Protein AF-A0A7V8IXI1-F1 (afdb_monomer_lite)

Structure (mmCIF, N/CA/C/O backbone):
data_AF-A0A7V8IXI1-F1
#
_entry.id   AF-A0A7V8IXI1-F1
#
loop_
_atom_site.group_PDB
_atom_site.id
_atom_site.type_symbol
_atom_site.label_atom_id
_atom_site.label_alt_id
_atom_site.label_comp_id
_atom_site.label_asym_id
_atom_site.label_entity_id
_atom_site.label_seq_id
_atom_site.pdbx_PDB_ins_code
_atom_site.Cartn_x
_atom_site.Cartn_y
_atom_site.Cartn_z
_atom_site.occupancy
_atom_site.B_iso_or_equiv
_atom_site.auth_seq_id
_atom_site.auth_comp_id
_atom_site.auth_asym_id
_atom_site.auth_atom_id
_atom_site.pdbx_PDB_model_num
ATOM 1 N N . MET A 1 1 ? 10.559 -8.184 9.178 1.00 77.12 1 MET A N 1
ATOM 2 C CA . MET A 1 1 ? 9.119 -8.229 8.842 1.00 77.12 1 MET A CA 1
ATOM 3 C C . MET A 1 1 ? 8.814 -9.604 8.265 1.00 77.12 1 MET A C 1
ATOM 5 O O . MET A 1 1 ? 9.597 -10.039 7.426 1.00 77.12 1 MET A O 1
ATOM 9 N N . PRO A 1 2 ? 7.761 -10.301 8.720 1.00 86.81 2 PRO A N 1
ATOM 10 C CA . PRO A 1 2 ? 7.362 -11.578 8.130 1.00 86.81 2 PRO A CA 1
ATOM 11 C C . PRO A 1 2 ? 6.850 -11.374 6.696 1.00 86.81 2 PRO A C 1
ATOM 13 O O . PRO A 1 2 ? 6.162 -10.393 6.422 1.00 86.81 2 PRO A O 1
ATOM 16 N N . LEU A 1 3 ? 7.187 -12.292 5.788 1.00 89.31 3 LEU A N 1
ATOM 17 C CA . LEU A 1 3 ? 6.662 -12.312 4.421 1.00 89.31 3 LEU A CA 1
ATOM 18 C C . LEU A 1 3 ? 5.565 -13.367 4.312 1.00 89.31 3 LEU A C 1
ATOM 20 O O . LEU A 1 3 ? 5.732 -14.484 4.798 1.00 89.31 3 LEU A O 1
ATOM 24 N N . HIS A 1 4 ? 4.465 -13.018 3.648 1.00 93.31 4 HIS A N 1
ATOM 25 C CA . HIS A 1 4 ? 3.416 -13.978 3.324 1.00 93.31 4 HIS A CA 1
ATOM 26 C C . HIS A 1 4 ? 3.961 -15.066 2.387 1.00 93.31 4 HIS A C 1
ATOM 28 O O . HIS A 1 4 ? 4.770 -14.777 1.502 1.00 93.31 4 HIS A O 1
ATOM 34 N N . GLU A 1 5 ? 3.493 -16.304 2.534 1.00 94.06 5 GLU A N 1
ATOM 35 C CA . GLU A 1 5 ? 3.975 -17.457 1.759 1.00 94.06 5 GLU A CA 1
ATOM 36 C C . GLU A 1 5 ? 3.876 -17.251 0.240 1.00 94.06 5 GLU A C 1
ATOM 38 O O . GLU A 1 5 ? 4.812 -17.581 -0.484 1.00 94.06 5 GLU A O 1
ATOM 43 N N . LEU A 1 6 ? 2.806 -16.603 -0.234 1.00 93.44 6 LEU A N 1
ATOM 44 C CA . LEU A 1 6 ? 2.634 -16.249 -1.649 1.00 93.44 6 LEU A CA 1
ATOM 45 C C . LEU A 1 6 ? 3.749 -15.327 -2.159 1.00 93.44 6 LEU A C 1
ATOM 47 O O . LEU A 1 6 ? 4.229 -15.498 -3.277 1.00 93.44 6 LEU A O 1
ATOM 51 N N . VAL A 1 7 ? 4.203 -14.380 -1.333 1.00 92.25 7 VAL A N 1
ATOM 52 C CA . VAL A 1 7 ? 5.321 -13.493 -1.685 1.00 92.25 7 VAL A CA 1
ATOM 53 C C . VAL A 1 7 ? 6.615 -14.296 -1.742 1.00 92.25 7 VAL A C 1
ATOM 55 O O . VAL A 1 7 ? 7.389 -14.149 -2.680 1.00 92.25 7 VAL A O 1
ATOM 58 N N . VAL A 1 8 ? 6.841 -15.189 -0.776 1.00 93.12 8 VAL A N 1
ATOM 59 C CA . VAL A 1 8 ? 8.020 -16.066 -0.771 1.00 93.12 8 VAL A CA 1
ATOM 60 C C . VAL A 1 8 ? 8.047 -16.960 -2.013 1.00 93.12 8 VAL A C 1
ATOM 62 O O . VAL A 1 8 ? 9.096 -17.088 -2.643 1.00 93.12 8 VAL A O 1
ATOM 65 N N . ALA A 1 9 ? 6.913 -17.556 -2.383 1.00 93.38 9 ALA A N 1
ATOM 66 C CA . ALA A 1 9 ? 6.785 -18.378 -3.581 1.00 93.38 9 ALA A CA 1
ATOM 67 C C . ALA A 1 9 ? 7.085 -17.568 -4.853 1.00 93.38 9 ALA A C 1
ATOM 69 O O . ALA A 1 9 ? 7.905 -17.996 -5.665 1.00 93.38 9 ALA A O 1
ATOM 70 N N . ALA A 1 10 ? 6.511 -16.366 -4.979 1.00 91.44 10 ALA A N 1
ATOM 71 C CA . ALA A 1 10 ? 6.772 -15.471 -6.104 1.00 91.44 10 ALA A CA 1
ATOM 72 C C . ALA A 1 10 ? 8.258 -15.084 -6.205 1.00 91.44 10 ALA A C 1
ATOM 74 O O . ALA A 1 10 ? 8.852 -15.181 -7.276 1.00 91.44 10 ALA A O 1
ATOM 75 N N . LEU A 1 11 ? 8.892 -14.719 -5.084 1.00 89.50 11 LEU A N 1
ATOM 76 C CA . LEU A 1 11 ? 10.312 -14.354 -5.047 1.00 89.50 11 LEU A CA 1
ATOM 77 C C . LEU A 1 11 ? 11.234 -15.526 -5.401 1.00 89.50 11 LEU A C 1
ATOM 79 O O . LEU A 1 11 ? 12.258 -15.326 -6.050 1.00 89.50 11 LEU A O 1
ATOM 83 N N . LYS A 1 12 ? 10.885 -16.754 -5.000 1.00 88.88 12 LYS A N 1
ATOM 84 C CA . LYS A 1 12 ? 11.645 -17.959 -5.369 1.00 88.88 12 LYS A CA 1
ATOM 85 C C . LYS A 1 12 ? 11.593 -18.252 -6.870 1.00 88.88 12 LYS A C 1
ATOM 87 O O . LYS A 1 12 ? 12.540 -18.843 -7.377 1.00 88.88 12 LYS A O 1
ATOM 92 N N . GLY A 1 13 ? 10.522 -17.843 -7.550 1.00 86.69 13 GLY A N 1
ATOM 93 C CA . GLY A 1 13 ? 10.366 -17.987 -8.998 1.00 86.69 13 GLY A CA 1
ATOM 94 C C . GLY A 1 13 ? 11.110 -16.934 -9.826 1.00 86.69 13 GLY A C 1
ATOM 95 O O . GLY A 1 13 ? 11.188 -17.076 -11.045 1.00 86.69 13 GLY A O 1
ATOM 96 N N . LEU A 1 14 ? 11.661 -15.885 -9.204 1.00 83.62 14 LEU A N 1
ATOM 97 C CA . LEU A 1 14 ? 12.390 -14.848 -9.934 1.00 83.62 14 LEU A CA 1
ATOM 98 C C . LEU A 1 14 ? 13.754 -15.356 -10.435 1.00 83.62 14 LEU A C 1
ATOM 100 O O . LEU A 1 14 ? 14.446 -16.082 -9.711 1.00 83.62 14 LEU A O 1
ATOM 104 N N . PRO A 1 15 ? 14.195 -14.931 -11.636 1.00 77.56 15 PRO A N 1
ATOM 105 C CA . PRO A 1 15 ? 15.546 -15.200 -12.113 1.00 77.56 15 PRO A CA 1
ATOM 106 C C . PRO A 1 15 ? 16.595 -14.720 -11.106 1.00 77.56 15 PRO A C 1
ATOM 108 O O . PRO A 1 15 ? 16.602 -13.559 -10.696 1.00 77.56 15 PRO A O 1
ATOM 111 N N . ARG A 1 16 ? 17.509 -15.611 -10.714 1.00 71.69 16 ARG A N 1
ATOM 112 C CA . ARG A 1 16 ? 18.601 -15.277 -9.792 1.00 71.69 16 ARG A CA 1
ATOM 113 C C . ARG A 1 16 ? 19.801 -14.747 -10.567 1.00 71.69 16 ARG A C 1
ATOM 115 O O . ARG A 1 16 ? 20.516 -15.516 -11.203 1.00 71.69 16 ARG A O 1
ATOM 122 N N . ALA A 1 17 ? 20.067 -13.451 -10.465 1.00 66.00 17 ALA A N 1
ATOM 123 C CA . ALA A 1 17 ? 21.335 -12.883 -10.908 1.00 66.00 17 ALA A CA 1
ATOM 124 C C . ALA A 1 17 ? 22.345 -12.927 -9.754 1.00 66.00 17 ALA A C 1
ATOM 126 O O . ALA A 1 17 ? 22.388 -12.034 -8.919 1.00 66.00 17 ALA A O 1
ATOM 127 N N . ILE A 1 18 ? 23.172 -13.976 -9.713 1.00 60.97 18 ILE A N 1
ATOM 128 C CA . ILE A 1 18 ? 24.160 -14.221 -8.637 1.00 60.97 18 ILE A CA 1
ATOM 129 C C . ILE A 1 18 ? 25.178 -13.068 -8.495 1.00 60.97 18 ILE A C 1
ATOM 131 O O . ILE A 1 18 ? 25.809 -12.921 -7.454 1.00 60.97 18 ILE A O 1
ATOM 135 N N . ARG A 1 19 ? 25.344 -12.245 -9.537 1.00 71.62 19 ARG A N 1
ATOM 136 C CA . ARG A 1 19 ? 26.351 -11.175 -9.591 1.00 71.62 19 ARG A CA 1
ATOM 137 C C . ARG A 1 19 ? 25.853 -9.800 -9.142 1.00 71.62 19 ARG A C 1
ATOM 139 O O . ARG A 1 19 ? 26.675 -8.903 -9.011 1.00 71.62 19 ARG A O 1
ATOM 146 N N . GLU A 1 20 ? 24.555 -9.629 -8.905 1.00 72.00 20 GLU A N 1
ATOM 147 C CA . G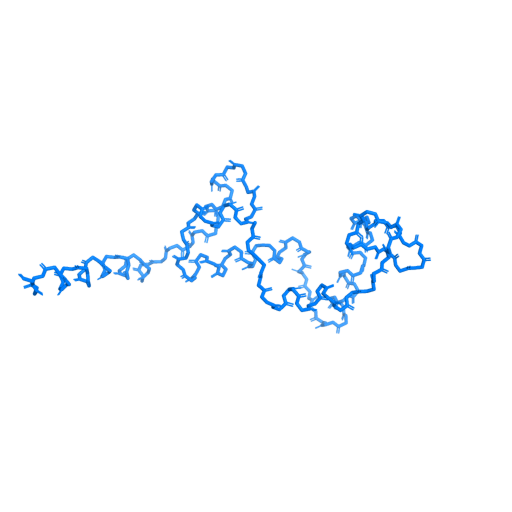LU A 1 20 ? 23.970 -8.331 -8.556 1.00 72.00 20 GLU A CA 1
ATOM 148 C C . GLU A 1 20 ? 23.434 -8.349 -7.116 1.00 72.00 20 GLU A C 1
ATOM 150 O O . GLU A 1 20 ? 22.804 -9.326 -6.711 1.00 72.00 20 GLU A O 1
ATOM 155 N N . PRO A 1 21 ? 23.626 -7.277 -6.323 1.00 82.25 21 PRO A N 1
ATOM 156 C CA . PRO A 1 21 ? 23.190 -7.241 -4.925 1.00 82.25 21 PRO A CA 1
ATOM 157 C C . PRO A 1 21 ? 21.672 -7.027 -4.756 1.00 82.25 21 PRO A C 1
ATOM 159 O O . PRO A 1 21 ? 21.180 -6.958 -3.631 1.00 82.25 21 PRO A O 1
ATOM 162 N N . TYR A 1 22 ? 20.917 -6.879 -5.850 1.00 84.31 22 TYR A N 1
ATOM 163 C CA . TYR A 1 22 ? 19.498 -6.522 -5.834 1.00 84.31 22 TYR A CA 1
ATOM 164 C C . TYR A 1 22 ? 18.594 -7.723 -6.129 1.00 84.31 22 TYR A C 1
ATOM 166 O O . TYR A 1 22 ? 18.849 -8.496 -7.046 1.00 84.31 22 TYR A O 1
ATOM 174 N N . VAL A 1 23 ? 17.476 -7.827 -5.400 1.00 83.00 23 VAL A N 1
ATOM 175 C CA . VAL A 1 23 ? 16.446 -8.862 -5.631 1.00 83.00 23 VAL A CA 1
ATOM 176 C C . VAL A 1 23 ? 15.636 -8.580 -6.899 1.00 83.00 23 VAL A C 1
ATOM 178 O O . VAL A 1 23 ? 15.317 -9.495 -7.652 1.00 83.00 23 VAL A O 1
ATOM 181 N N . PHE A 1 24 ? 15.313 -7.309 -7.149 1.00 86.25 24 PHE A N 1
ATOM 182 C CA . PHE A 1 24 ? 14.567 -6.882 -8.329 1.00 86.25 24 PHE A CA 1
ATOM 183 C C . PHE A 1 24 ? 15.507 -6.185 -9.307 1.00 86.25 24 PHE A C 1
ATOM 185 O O . PHE A 1 24 ? 16.010 -5.090 -9.036 1.00 86.25 24 PHE A O 1
ATOM 192 N N . ILE A 1 25 ? 15.699 -6.808 -10.465 1.00 85.31 25 ILE A N 1
ATOM 193 C CA . ILE A 1 25 ? 16.552 -6.313 -11.542 1.00 85.31 25 ILE A CA 1
ATOM 194 C C . ILE A 1 25 ? 15.748 -6.128 -12.829 1.00 85.31 25 ILE A C 1
ATOM 196 O O . ILE A 1 25 ? 14.734 -6.786 -13.063 1.00 85.31 25 ILE A O 1
ATOM 200 N N . THR A 1 26 ? 16.207 -5.211 -13.666 1.00 80.56 26 THR A N 1
ATOM 201 C CA . THR A 1 26 ? 15.734 -5.035 -15.038 1.00 80.56 26 THR A CA 1
ATOM 202 C C . THR A 1 26 ? 16.290 -6.169 -15.894 1.00 80.56 26 THR A C 1
ATOM 204 O O . THR A 1 26 ? 17.466 -6.507 -15.770 1.00 80.56 26 THR A O 1
ATOM 207 N N . GLY A 1 27 ? 15.456 -6.758 -16.757 1.00 73.19 27 GLY A N 1
ATOM 208 C CA . GLY A 1 27 ? 15.773 -8.008 -17.458 1.00 73.19 27 GLY A CA 1
ATOM 209 C C . GLY A 1 27 ? 17.146 -8.020 -18.142 1.00 73.19 27 GLY A C 1
ATOM 210 O O . GLY A 1 27 ? 18.093 -8.607 -17.630 1.00 73.19 27 GLY A O 1
ATOM 211 N N . ARG A 1 28 ? 17.272 -7.360 -19.301 1.00 61.47 28 ARG A N 1
ATOM 212 C CA . ARG A 1 28 ? 18.431 -7.510 -20.208 1.00 61.47 28 ARG A CA 1
ATOM 213 C C . ARG A 1 28 ? 19.782 -7.075 -19.614 1.00 61.47 28 ARG A C 1
ATOM 215 O O . ARG A 1 28 ? 20.817 -7.530 -20.088 1.00 61.47 28 ARG A O 1
ATOM 222 N N . HIS A 1 29 ? 19.795 -6.199 -18.610 1.00 67.44 29 HIS A N 1
ATOM 223 C CA . HIS A 1 29 ? 21.029 -5.569 -18.125 1.00 67.44 29 HIS A C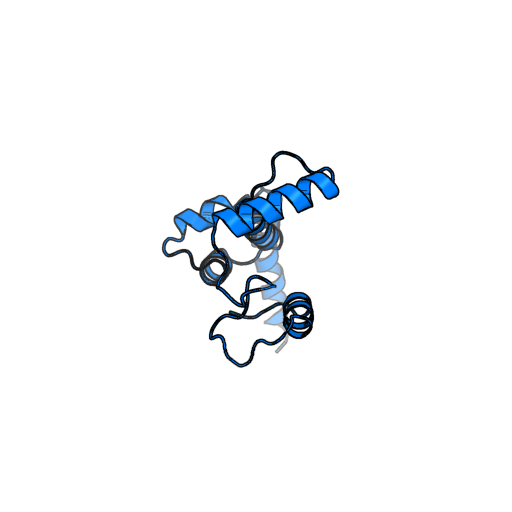A 1
ATOM 224 C C . HIS A 1 29 ? 21.315 -5.787 -16.639 1.00 67.44 29 HIS A C 1
ATOM 226 O O . HIS A 1 29 ? 22.314 -5.265 -16.156 1.00 67.44 29 HIS A O 1
ATOM 232 N N . GLY A 1 30 ? 20.455 -6.502 -15.905 1.00 73.56 30 GLY A N 1
ATOM 233 C CA . GLY A 1 30 ? 20.673 -6.794 -14.485 1.00 73.56 30 GLY A CA 1
ATOM 234 C C . GLY A 1 30 ? 20.678 -5.564 -13.569 1.00 73.56 30 GLY A C 1
ATOM 235 O O . GLY A 1 30 ? 21.005 -5.670 -12.395 1.00 73.56 30 GLY A O 1
ATOM 236 N N . ARG A 1 31 ? 20.309 -4.380 -14.071 1.00 80.69 31 ARG A N 1
ATOM 237 C CA . ARG A 1 31 ? 20.372 -3.131 -13.297 1.00 80.69 31 ARG A CA 1
ATOM 238 C C . ARG A 1 31 ? 19.200 -3.031 -12.334 1.00 80.69 31 ARG A C 1
ATOM 240 O O . ARG A 1 31 ? 18.118 -3.517 -12.656 1.00 80.69 31 ARG A O 1
ATOM 247 N N . ARG A 1 32 ? 19.373 -2.323 -11.214 1.00 85.44 32 ARG A N 1
ATOM 248 C CA . ARG A 1 32 ? 18.266 -1.984 -10.302 1.00 85.44 32 ARG A CA 1
ATOM 249 C C . ARG A 1 32 ? 17.114 -1.300 -11.046 1.00 85.44 32 ARG A C 1
ATOM 251 O O . ARG A 1 32 ? 17.347 -0.511 -11.964 1.00 85.44 32 ARG A O 1
ATOM 258 N N . TRP A 1 33 ? 15.888 -1.554 -10.604 1.00 88.19 33 TRP A N 1
ATOM 259 C CA . TRP A 1 33 ? 14.730 -0.794 -11.069 1.00 88.19 33 TRP A CA 1
ATOM 260 C C . TRP A 1 33 ? 14.861 0.691 -10.721 1.00 88.19 33 TRP A C 1
ATOM 262 O O . TRP A 1 33 ? 15.349 1.058 -9.650 1.00 88.19 33 TRP A O 1
ATOM 272 N N . THR A 1 34 ? 14.406 1.542 -11.637 1.00 90.56 34 THR A N 1
ATOM 273 C CA . THR A 1 34 ? 14.161 2.963 -11.377 1.00 90.56 34 THR A CA 1
ATOM 274 C C . THR A 1 34 ? 12.674 3.174 -11.123 1.00 90.56 34 THR A C 1
ATOM 276 O O . THR A 1 34 ? 11.844 2.388 -11.579 1.00 90.56 34 THR A O 1
ATOM 279 N N . GLU A 1 35 ? 12.322 4.256 -10.431 1.00 89.94 35 GLU A N 1
ATOM 280 C CA . GLU A 1 35 ? 10.920 4.622 -10.201 1.00 89.94 35 GLU A CA 1
ATOM 281 C C . GLU A 1 35 ? 10.161 4.835 -11.520 1.00 89.94 35 GLU A C 1
ATOM 283 O O . GLU A 1 35 ? 9.069 4.306 -11.705 1.00 89.94 35 GLU A O 1
ATOM 288 N N . SER A 1 36 ? 10.774 5.530 -12.483 1.00 91.06 36 SER A N 1
ATOM 289 C CA . SER A 1 36 ? 10.195 5.728 -13.818 1.00 91.06 36 SER A CA 1
ATOM 290 C C . SER A 1 36 ? 9.986 4.404 -14.567 1.00 91.06 36 SER A C 1
ATOM 292 O O . SER A 1 36 ? 8.932 4.200 -15.171 1.00 91.06 36 SER A O 1
ATOM 294 N N . GLY A 1 37 ? 10.942 3.472 -14.480 1.00 92.06 37 GLY A N 1
ATOM 295 C CA . GLY A 1 37 ? 10.804 2.144 -15.077 1.00 92.06 37 GLY A CA 1
ATOM 296 C C . GLY A 1 37 ? 9.669 1.344 -14.439 1.00 92.06 37 GLY A C 1
ATOM 297 O O . GLY A 1 37 ? 8.860 0.754 -15.154 1.00 92.06 37 GLY A O 1
ATOM 298 N N . LEU A 1 38 ? 9.568 1.375 -13.107 1.00 92.25 38 LEU A N 1
ATOM 299 C CA . LEU A 1 38 ? 8.484 0.722 -12.375 1.00 92.25 38 LEU A CA 1
ATOM 300 C C . LEU A 1 38 ? 7.122 1.300 -12.771 1.00 92.25 38 LEU A C 1
ATOM 302 O O . LEU A 1 38 ? 6.215 0.535 -13.073 1.00 92.25 38 LEU A O 1
ATOM 306 N N . ASN A 1 39 ? 6.995 2.629 -12.827 1.00 94.00 39 ASN A N 1
ATOM 307 C CA . ASN A 1 39 ? 5.758 3.292 -13.241 1.00 94.00 39 ASN A CA 1
ATOM 308 C C . ASN A 1 39 ? 5.368 2.928 -14.677 1.00 94.00 39 ASN A C 1
ATOM 310 O O . ASN A 1 39 ? 4.200 2.664 -14.941 1.00 94.00 39 ASN A O 1
ATOM 314 N N . THR A 1 40 ? 6.336 2.855 -15.593 1.00 94.19 40 THR A N 1
ATOM 315 C CA . THR A 1 40 ? 6.081 2.465 -16.989 1.00 94.19 40 THR A CA 1
ATOM 316 C C . THR A 1 40 ? 5.472 1.065 -17.067 1.00 94.19 40 THR A C 1
ATOM 318 O O . THR A 1 40 ? 4.437 0.871 -17.702 1.00 94.19 40 THR A O 1
ATOM 321 N N . VAL A 1 41 ? 6.078 0.091 -16.380 1.00 93.75 41 VAL A N 1
ATOM 322 C CA . VAL A 1 41 ? 5.555 -1.282 -16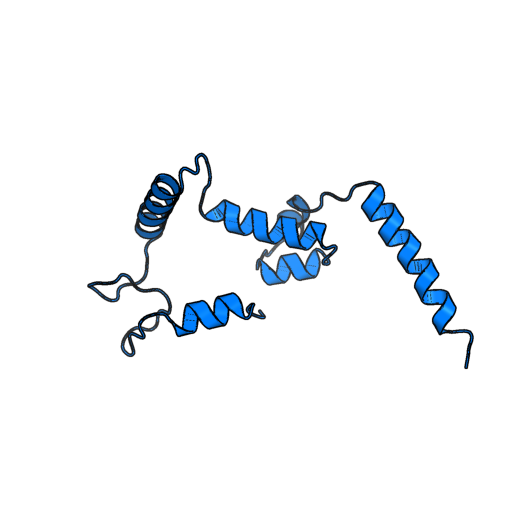.345 1.00 93.75 41 VAL A CA 1
ATOM 323 C C . VAL A 1 41 ? 4.217 -1.349 -15.618 1.00 93.75 41 VAL A C 1
ATOM 325 O O . VAL A 1 41 ? 3.305 -2.016 -16.092 1.00 93.75 41 VAL A O 1
ATOM 328 N N . TRP A 1 42 ? 4.074 -0.633 -14.503 1.00 95.94 42 TRP A N 1
ATOM 329 C CA . TRP A 1 42 ? 2.834 -0.578 -13.736 1.00 95.94 42 TRP A CA 1
ATOM 330 C C . TRP A 1 42 ? 1.654 -0.110 -14.590 1.00 95.94 42 TRP A C 1
ATOM 332 O O . TRP A 1 42 ? 0.656 -0.819 -14.678 1.00 95.94 42 TRP A O 1
ATOM 342 N N . TYR A 1 43 ? 1.776 1.026 -15.281 1.00 96.69 43 TYR A N 1
ATOM 343 C CA . TYR A 1 43 ? 0.691 1.533 -16.125 1.00 96.69 43 TYR A CA 1
ATOM 344 C C . TYR A 1 43 ? 0.428 0.651 -17.352 1.00 96.69 43 TYR A C 1
ATOM 346 O O . TYR A 1 43 ? -0.722 0.523 -17.765 1.00 96.69 43 TYR A O 1
ATOM 354 N N . SER A 1 44 ? 1.451 -0.022 -17.892 1.00 97.06 44 SER A N 1
ATOM 355 C CA . SER A 1 44 ? 1.251 -1.037 -18.934 1.00 97.06 44 SER A CA 1
ATOM 356 C C . SER A 1 44 ? 0.401 -2.209 -18.432 1.00 97.06 44 SER A C 1
ATOM 358 O O . SER A 1 44 ? -0.523 -2.627 -19.122 1.00 97.06 44 SER A O 1
ATOM 360 N N . LEU A 1 45 ? 0.680 -2.715 -17.225 1.00 97.06 45 LEU A N 1
ATOM 361 C CA . LE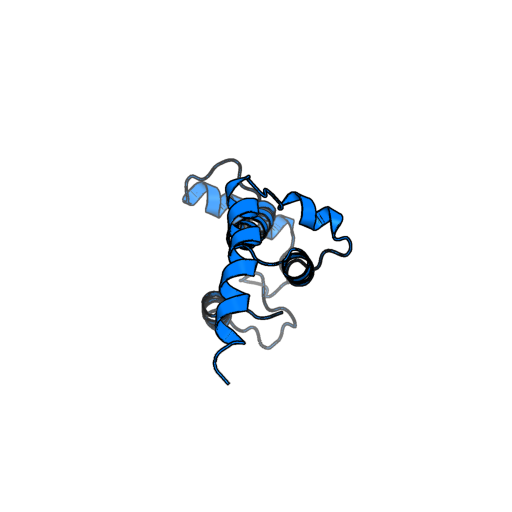U A 1 45 ? -0.089 -3.801 -16.607 1.00 97.06 45 LEU A CA 1
ATOM 362 C C . LEU A 1 45 ? -1.529 -3.379 -16.301 1.00 97.06 45 LEU A C 1
ATOM 364 O O . LEU A 1 45 ? -2.452 -4.164 -16.493 1.00 97.06 45 LEU A O 1
ATOM 368 N N . LEU A 1 46 ? -1.735 -2.143 -15.842 1.00 97.81 46 LEU A N 1
ATOM 369 C CA . LEU A 1 46 ? -3.077 -1.616 -15.597 1.00 97.81 46 LEU A CA 1
ATOM 370 C C . LEU A 1 46 ? -3.889 -1.465 -16.879 1.00 97.81 46 LEU A C 1
ATOM 372 O O . LEU A 1 46 ? -5.066 -1.813 -16.889 1.00 97.81 46 LEU A O 1
ATOM 376 N N . SER A 1 47 ? -3.255 -1.019 -17.966 1.00 97.75 47 SER A N 1
ATOM 377 C CA . SER A 1 47 ? -3.895 -0.947 -19.280 1.00 97.75 47 SER A CA 1
ATOM 378 C C . SER A 1 47 ? -4.335 -2.332 -19.767 1.00 97.75 47 SER A C 1
ATOM 380 O O . SER A 1 47 ? -5.476 -2.497 -20.196 1.00 97.75 47 SER A O 1
ATOM 382 N N . GLU A 1 48 ? -3.477 -3.347 -19.624 1.00 98.19 48 GLU A N 1
ATOM 383 C CA . GLU A 1 48 ? -3.805 -4.739 -19.961 1.00 98.19 48 GLU A CA 1
ATOM 384 C C . GLU A 1 48 ? -4.937 -5.296 -19.082 1.00 98.19 48 GLU A C 1
ATOM 386 O O . GLU A 1 48 ? -5.863 -5.939 -19.579 1.00 98.19 48 GLU A O 1
ATOM 391 N N . ALA A 1 49 ? -4.910 -4.984 -17.785 1.00 97.69 49 ALA A N 1
ATOM 392 C CA . ALA A 1 49 ? -5.936 -5.376 -16.824 1.00 97.69 49 ALA A CA 1
ATOM 393 C C . ALA A 1 49 ? -7.234 -4.550 -16.920 1.00 97.69 49 ALA A C 1
ATOM 395 O O . ALA A 1 49 ? -8.206 -4.887 -16.244 1.00 97.69 49 ALA A O 1
ATOM 396 N N . ARG A 1 50 ? -7.267 -3.492 -17.746 1.00 97.94 50 ARG A N 1
ATOM 397 C CA . ARG A 1 50 ? -8.374 -2.523 -17.863 1.00 97.94 50 ARG A CA 1
ATOM 398 C C . ARG A 1 50 ? -8.750 -1.878 -16.524 1.00 97.94 50 ARG A C 1
ATOM 400 O O . ARG A 1 50 ? -9.924 -1.794 -16.171 1.00 97.94 50 ARG A O 1
ATOM 407 N N . ILE A 1 51 ? -7.738 -1.465 -15.766 1.00 97.56 51 ILE A N 1
ATOM 408 C CA . ILE A 1 51 ? -7.894 -0.759 -14.493 1.00 97.56 51 ILE A CA 1
ATOM 409 C C . ILE A 1 51 ? -7.425 0.680 -14.679 1.00 97.56 51 ILE A C 1
ATOM 411 O O . ILE A 1 51 ? -6.264 0.919 -15.006 1.00 97.56 51 ILE A O 1
ATOM 415 N N . ASP A 1 52 ? -8.311 1.628 -14.401 1.00 95.56 52 ASP A N 1
ATOM 416 C CA . ASP A 1 52 ? -8.004 3.056 -14.424 1.00 95.56 52 ASP A CA 1
ATOM 417 C C . ASP A 1 52 ? -7.748 3.594 -13.004 1.00 95.56 52 ASP A C 1
ATOM 419 O O . ASP A 1 52 ? -8.159 2.992 -12.012 1.00 95.56 52 ASP A O 1
ATOM 423 N N . ASP A 1 53 ? -7.056 4.734 -12.915 1.00 94.44 53 ASP A N 1
ATOM 424 C CA . ASP A 1 53 ? -6.845 5.515 -11.680 1.00 94.44 53 ASP A CA 1
ATOM 425 C C . ASP A 1 53 ? -6.263 4.734 -10.478 1.00 94.44 53 ASP A C 1
ATOM 427 O O . ASP A 1 53 ? -6.645 4.929 -9.324 1.00 94.44 53 ASP A O 1
ATOM 431 N N . LEU A 1 54 ? -5.301 3.839 -10.732 1.00 96.06 54 LEU A N 1
ATOM 432 C CA . LEU A 1 54 ? -4.586 3.112 -9.680 1.00 96.06 54 LEU A CA 1
ATOM 433 C C . LEU A 1 54 ? -3.079 3.383 -9.746 1.00 96.06 54 LEU A C 1
ATOM 435 O O . LEU A 1 54 ? -2.399 3.035 -10.708 1.00 96.06 54 LEU A O 1
ATOM 439 N N . ARG A 1 55 ? -2.493 3.964 -8.700 1.00 95.44 55 ARG A N 1
ATOM 440 C CA . ARG A 1 55 ? -1.038 4.176 -8.623 1.00 95.44 55 ARG A CA 1
ATOM 441 C C . ARG A 1 55 ? -0.381 3.020 -7.889 1.00 95.44 55 ARG A C 1
ATOM 443 O O . ARG A 1 55 ? -0.982 2.381 -7.028 1.00 95.44 55 ARG A O 1
ATOM 450 N N . PHE A 1 56 ? 0.913 2.816 -8.130 1.00 94.88 56 PHE A N 1
ATOM 451 C CA . PHE A 1 56 ? 1.663 1.768 -7.436 1.00 94.88 56 PHE A CA 1
ATOM 452 C C . PHE A 1 56 ? 1.596 1.921 -5.905 1.00 94.88 56 PHE A C 1
ATOM 454 O O . PHE A 1 56 ? 1.453 0.938 -5.181 1.00 94.88 56 PHE A O 1
ATOM 461 N N . HIS A 1 57 ? 1.617 3.159 -5.396 1.00 93.12 57 HIS A N 1
ATOM 462 C CA . HIS A 1 57 ? 1.505 3.442 -3.961 1.00 93.12 57 HIS A CA 1
ATOM 463 C C . HIS A 1 57 ? 0.146 3.042 -3.357 1.00 93.12 57 HIS A C 1
ATOM 465 O O . HIS A 1 57 ? 0.067 2.738 -2.166 1.00 93.12 57 HIS A O 1
ATOM 471 N N . ASP A 1 58 ? -0.917 2.967 -4.157 1.00 94.19 58 ASP A N 1
ATOM 472 C CA . ASP A 1 58 ? -2.248 2.596 -3.673 1.00 94.19 58 ASP A CA 1
ATOM 473 C C . ASP A 1 58 ? -2.316 1.109 -3.270 1.00 94.19 58 ASP A C 1
ATOM 475 O O . ASP A 1 58 ? -3.126 0.724 -2.423 1.00 94.19 58 ASP A O 1
ATOM 479 N N . THR A 1 59 ? -1.382 0.274 -3.748 1.00 93.94 59 THR A N 1
ATOM 480 C CA . THR A 1 59 ? -1.202 -1.106 -3.252 1.00 93.94 59 THR A CA 1
ATOM 481 C C . THR A 1 59 ? -0.833 -1.137 -1.766 1.00 93.94 59 THR A C 1
ATOM 483 O O . THR A 1 59 ? -1.342 -1.960 -1.001 1.00 93.94 59 THR A O 1
ATOM 486 N N . ARG A 1 60 ? -0.006 -0.184 -1.321 1.00 92.88 60 ARG A N 1
ATOM 487 C CA . ARG A 1 60 ? 0.378 -0.017 0.083 1.00 92.88 60 ARG A CA 1
ATOM 488 C C . ARG A 1 60 ? -0.787 0.504 0.917 1.00 92.88 60 ARG A C 1
ATOM 490 O O . ARG A 1 60 ? -0.982 0.021 2.033 1.00 92.88 60 ARG A O 1
ATOM 497 N N . HIS A 1 61 ? -1.565 1.444 0.378 1.00 92.31 61 HIS A N 1
ATOM 498 C CA . HIS A 1 61 ? -2.806 1.894 1.013 1.00 92.31 61 HIS A CA 1
ATOM 499 C C . HIS A 1 61 ? -3.769 0.716 1.207 1.00 92.31 61 HIS A C 1
ATOM 501 O O . HIS A 1 61 ? -4.251 0.489 2.312 1.00 92.31 61 HIS A O 1
ATOM 507 N N . THR A 1 62 ? -3.966 -0.094 0.165 1.00 92.75 62 THR A N 1
ATOM 508 C CA . THR A 1 62 ? -4.839 -1.276 0.195 1.00 92.75 62 THR A CA 1
ATOM 509 C C . THR A 1 62 ? -4.390 -2.289 1.248 1.00 92.75 62 THR A C 1
ATOM 511 O O . THR A 1 62 ? -5.215 -2.788 2.011 1.00 92.75 62 THR A O 1
ATOM 514 N N . PHE A 1 63 ? -3.086 -2.574 1.336 1.00 94.06 63 PHE A N 1
ATOM 515 C CA . PHE A 1 63 ? -2.533 -3.451 2.370 1.00 94.06 63 PHE A CA 1
ATOM 516 C C . PHE A 1 63 ? -2.830 -2.931 3.784 1.00 94.06 63 PHE A C 1
ATOM 518 O O . PHE A 1 63 ? -3.317 -3.681 4.629 1.00 94.06 63 PHE A O 1
ATOM 525 N N . ALA A 1 64 ? -2.598 -1.639 4.029 1.00 92.81 64 ALA A N 1
ATOM 526 C CA . ALA A 1 64 ? -2.842 -1.020 5.328 1.00 92.81 64 ALA A CA 1
ATOM 527 C C . ALA A 1 64 ? -4.330 -1.032 5.716 1.00 92.81 64 ALA A C 1
ATOM 529 O O . ALA A 1 64 ? -4.668 -1.428 6.832 1.00 92.81 64 ALA A O 1
ATOM 530 N N . THR A 1 65 ? -5.213 -0.660 4.786 1.00 90.69 65 THR A N 1
ATOM 531 C CA . THR A 1 65 ? -6.665 -0.666 4.995 1.00 90.69 65 THR A CA 1
ATOM 532 C C . THR A 1 65 ? -7.179 -2.070 5.297 1.00 90.69 65 THR A C 1
ATOM 534 O O . THR A 1 65 ? -7.937 -2.243 6.246 1.00 90.69 65 THR A O 1
ATOM 537 N N . ARG A 1 66 ? -6.727 -3.094 4.560 1.00 91.31 66 ARG A N 1
ATOM 538 C CA . ARG A 1 66 ? -7.150 -4.484 4.800 1.00 91.31 66 ARG A CA 1
ATOM 539 C C . ARG A 1 66 ? -6.719 -5.000 6.172 1.00 91.31 66 ARG A C 1
ATOM 541 O O . ARG A 1 66 ? -7.500 -5.677 6.831 1.00 91.31 66 ARG A O 1
ATOM 548 N N . LEU A 1 67 ? -5.511 -4.663 6.629 1.00 91.75 67 LEU A N 1
ATOM 549 C CA . LEU A 1 67 ? -5.072 -5.021 7.982 1.00 91.75 67 LEU A CA 1
ATOM 550 C C . LEU A 1 67 ? -5.899 -4.311 9.060 1.00 91.75 67 LEU A C 1
ATOM 552 O O . LEU A 1 67 ? -6.272 -4.938 10.049 1.00 91.75 67 LEU A O 1
ATOM 556 N N . ALA A 1 68 ? -6.210 -3.028 8.862 1.00 90.00 68 ALA A N 1
ATOM 557 C CA . ALA A 1 68 ? -7.043 -2.271 9.792 1.00 90.00 68 ALA A CA 1
ATOM 558 C C . ALA A 1 68 ? -8.464 -2.856 9.876 1.00 90.00 68 ALA A C 1
ATOM 560 O O . ALA A 1 68 ? -8.960 -3.086 10.975 1.00 90.00 68 ALA A O 1
ATOM 561 N N . GLN A 1 69 ? -9.072 -3.190 8.733 1.00 85.19 69 GLN A N 1
ATOM 562 C CA . GLN A 1 69 ? -10.379 -3.860 8.651 1.00 85.19 69 GLN A CA 1
ATOM 563 C C . GLN A 1 69 ? -10.371 -5.258 9.285 1.00 85.19 69 GLN A C 1
ATOM 565 O O . GLN A 1 69 ? -11.361 -5.677 9.875 1.00 85.19 69 GLN A O 1
ATOM 570 N N . ALA A 1 70 ? -9.245 -5.974 9.221 1.00 88.00 70 ALA A N 1
ATOM 571 C CA . ALA A 1 70 ? -9.057 -7.242 9.926 1.00 88.00 70 ALA A CA 1
ATOM 572 C C . ALA A 1 70 ? -8.832 -7.071 11.446 1.00 88.00 70 ALA A C 1
ATOM 574 O O . ALA A 1 70 ? -8.613 -8.053 12.156 1.00 88.00 70 ALA A O 1
ATOM 575 N N . GLY A 1 71 ? -8.862 -5.838 11.964 1.00 85.50 71 GLY A N 1
ATOM 576 C CA . GLY A 1 71 ? -8.693 -5.534 13.383 1.00 85.50 71 GLY A CA 1
ATOM 577 C C . GLY A 1 71 ? -7.250 -5.633 13.881 1.00 85.50 71 GLY A C 1
ATOM 578 O O . GLY A 1 71 ? -7.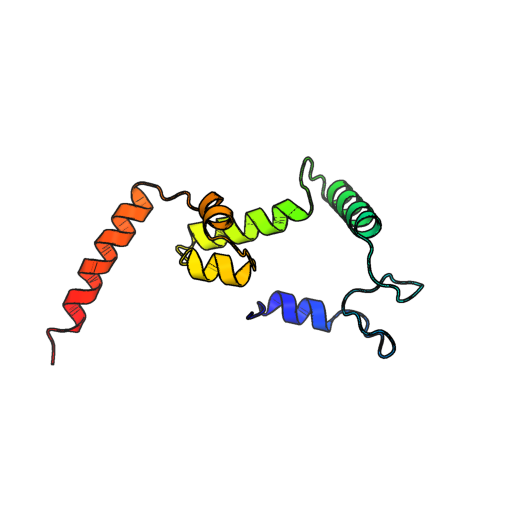030 -5.752 15.089 1.00 85.50 71 GLY A O 1
ATOM 579 N N . VAL A 1 72 ? -6.259 -5.603 12.984 1.00 89.75 72 VAL A N 1
ATOM 580 C CA . VAL A 1 72 ? -4.841 -5.600 13.366 1.00 89.75 72 VAL A CA 1
ATOM 581 C C . VAL A 1 72 ? -4.497 -4.272 14.039 1.00 89.75 72 VAL A C 1
ATOM 583 O O . VAL A 1 72 ? -4.861 -3.198 13.562 1.00 89.75 72 VAL A O 1
ATOM 586 N N . ALA A 1 73 ? -3.762 -4.336 15.150 1.00 90.19 73 ALA A N 1
ATOM 587 C CA . ALA A 1 73 ? -3.366 -3.151 15.904 1.00 90.19 73 ALA A CA 1
ATOM 588 C C . ALA A 1 73 ? -2.569 -2.159 15.036 1.00 90.19 73 ALA A C 1
ATOM 590 O O . ALA A 1 73 ? -1.620 -2.545 14.346 1.00 90.19 73 ALA A O 1
ATOM 591 N N . LEU A 1 74 ? -2.898 -0.865 15.123 1.00 91.50 74 LEU A N 1
ATOM 592 C CA . LEU A 1 74 ? -2.261 0.188 14.319 1.00 91.50 74 LEU A CA 1
ATOM 593 C C . LEU A 1 74 ? -0.735 0.239 14.490 1.00 91.50 74 LEU A C 1
ATOM 595 O O . LEU A 1 74 ? -0.031 0.557 13.535 1.00 91.50 74 LEU A O 1
ATOM 599 N N . GLN A 1 75 ? -0.209 -0.113 15.665 1.00 93.00 75 GLN A N 1
ATOM 600 C CA . GLN A 1 75 ? 1.232 -0.200 15.921 1.00 93.00 75 GLN A CA 1
ATOM 601 C C . GLN A 1 75 ? 1.886 -1.315 15.094 1.00 93.00 75 GLN A C 1
ATOM 603 O O . GLN A 1 75 ? 2.958 -1.116 14.524 1.00 93.00 75 GLN A O 1
ATOM 608 N N . ALA A 1 76 ? 1.230 -2.472 14.971 1.00 93.38 76 ALA A N 1
ATOM 609 C CA . ALA A 1 76 ? 1.722 -3.563 14.135 1.00 93.38 76 ALA A CA 1
ATOM 610 C C . ALA A 1 76 ? 1.709 -3.159 12.654 1.00 93.38 76 ALA A C 1
ATOM 612 O O . ALA A 1 76 ? 2.707 -3.344 11.958 1.00 93.38 76 ALA A O 1
ATOM 613 N N . ILE A 1 77 ? 0.627 -2.515 12.198 1.00 93.38 77 ILE A N 1
ATOM 614 C CA . ILE A 1 77 ? 0.529 -1.976 10.834 1.00 93.38 77 ILE A CA 1
ATOM 615 C C . ILE A 1 77 ? 1.627 -0.929 10.592 1.00 93.38 77 ILE A C 1
ATOM 617 O O . ILE A 1 77 ? 2.292 -0.966 9.560 1.00 93.38 77 ILE A O 1
ATOM 621 N N . GLN A 1 78 ? 1.886 -0.029 11.547 1.00 94.31 78 GLN A N 1
ATOM 622 C CA . GLN A 1 78 ? 2.945 0.979 11.448 1.00 94.31 78 GLN A CA 1
ATOM 623 C C . GLN A 1 78 ? 4.319 0.338 11.228 1.00 94.31 78 GLN A C 1
ATOM 625 O O . GLN A 1 78 ? 5.057 0.787 10.349 1.00 94.31 78 GLN A O 1
ATOM 630 N N . ILE A 1 79 ? 4.648 -0.705 11.996 1.00 94.19 79 ILE A N 1
ATOM 631 C CA . ILE A 1 79 ? 5.917 -1.435 11.879 1.00 94.19 79 ILE A CA 1
ATOM 632 C C . ILE A 1 79 ? 6.013 -2.142 10.523 1.00 94.19 79 ILE A C 1
ATOM 634 O O . ILE A 1 79 ? 7.046 -2.049 9.866 1.00 94.19 79 ILE A O 1
ATOM 638 N N . MET A 1 80 ? 4.943 -2.809 10.075 1.00 93.62 80 MET A N 1
ATOM 639 C CA . MET A 1 80 ? 4.911 -3.489 8.770 1.00 93.62 80 MET A CA 1
ATOM 640 C C . MET A 1 80 ? 5.068 -2.509 7.605 1.00 93.62 80 MET A C 1
ATOM 642 O O . MET A 1 80 ? 5.751 -2.793 6.626 1.00 93.62 80 MET A O 1
ATOM 646 N N . LEU A 1 81 ? 4.467 -1.326 7.716 1.00 93.19 81 LEU A N 1
ATOM 647 C CA . LEU A 1 81 ? 4.620 -0.272 6.724 1.00 93.19 81 LEU A CA 1
ATOM 648 C C . LEU A 1 81 ? 5.998 0.405 6.832 1.00 93.19 81 LEU A C 1
ATOM 650 O O . LEU A 1 81 ? 6.524 0.877 5.827 1.00 93.19 81 LEU A O 1
ATOM 654 N N . GLY A 1 82 ? 6.612 0.458 8.011 1.00 93.19 82 GLY A N 1
ATOM 655 C CA . GLY A 1 82 ? 7.834 1.229 8.246 1.00 93.19 82 GLY A CA 1
ATOM 656 C C . GLY A 1 82 ? 7.568 2.734 8.346 1.00 93.19 82 GLY A C 1
ATOM 657 O O . GLY A 1 82 ? 8.389 3.545 7.928 1.00 93.19 82 GLY A O 1
ATOM 658 N N . HIS A 1 83 ? 6.396 3.134 8.850 1.00 94.44 8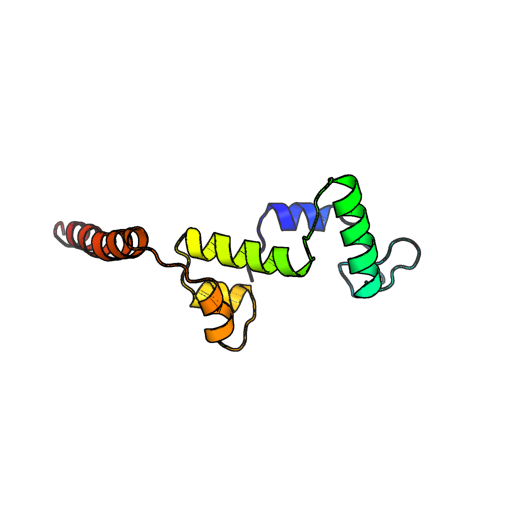3 HIS A N 1
ATOM 659 C CA . HIS A 1 83 ? 6.110 4.544 9.116 1.00 94.44 83 HIS A CA 1
ATOM 660 C C . HIS A 1 83 ? 6.800 5.002 10.403 1.00 94.44 83 HIS A C 1
ATOM 662 O O . HIS A 1 83 ? 6.629 4.401 11.462 1.00 94.44 83 HIS A O 1
ATOM 668 N N . SER A 1 84 ? 7.517 6.122 10.337 1.00 93.12 84 SER A N 1
ATOM 669 C CA . SER A 1 84 ? 8.158 6.728 11.512 1.00 93.12 84 SER A CA 1
ATOM 670 C C . SER A 1 84 ? 7.154 7.340 12.492 1.00 93.12 84 SER A C 1
ATOM 672 O O . SER A 1 84 ? 7.397 7.355 13.694 1.00 93.12 84 SER A O 1
ATOM 674 N N . LYS A 1 85 ? 6.011 7.826 11.992 1.00 92.62 85 LYS A N 1
ATOM 675 C CA . LYS A 1 85 ? 4.953 8.458 12.788 1.00 92.62 85 LYS A CA 1
ATOM 676 C C . LYS A 1 85 ? 3.671 7.634 12.719 1.00 92.62 85 LYS A C 1
ATOM 678 O O . LYS A 1 85 ? 3.176 7.353 11.628 1.00 92.62 85 LYS A O 1
ATOM 683 N N . ILE A 1 86 ? 3.083 7.331 13.878 1.00 91.50 86 ILE A N 1
ATOM 684 C CA . ILE A 1 86 ? 1.796 6.623 13.969 1.00 91.50 86 ILE A CA 1
ATOM 685 C C . ILE A 1 86 ? 0.666 7.389 13.266 1.00 91.50 86 ILE A C 1
ATOM 687 O O . ILE A 1 86 ? -0.194 6.769 12.649 1.00 91.50 86 ILE A O 1
ATOM 691 N N . ALA A 1 87 ? 0.715 8.727 13.265 1.00 90.75 87 ALA A N 1
ATOM 692 C CA . ALA A 1 87 ? -0.260 9.580 12.584 1.00 90.75 87 ALA A CA 1
ATOM 693 C C . ALA A 1 87 ? -0.389 9.258 11.082 1.00 90.75 87 ALA A C 1
ATOM 695 O O . ALA A 1 87 ? -1.487 9.297 10.532 1.00 90.75 87 ALA A O 1
ATOM 696 N N . THR A 1 88 ? 0.706 8.860 10.423 1.00 90.50 88 THR A N 1
ATOM 697 C CA . THR A 1 88 ? 0.681 8.440 9.013 1.00 90.50 88 THR A CA 1
ATOM 698 C C . THR A 1 88 ? -0.129 7.155 8.821 1.00 90.50 88 THR A C 1
ATOM 700 O O . THR A 1 88 ? -0.830 7.010 7.824 1.00 90.50 88 THR A O 1
ATOM 703 N N . THR A 1 89 ? -0.060 6.232 9.782 1.00 91.50 89 THR A N 1
ATOM 704 C CA . THR A 1 89 ? -0.817 4.969 9.785 1.00 91.50 89 THR A CA 1
ATOM 705 C C . THR A 1 89 ? -2.261 5.163 10.251 1.00 91.50 89 THR A C 1
ATOM 707 O O . THR A 1 89 ? -3.156 4.474 9.774 1.00 91.50 89 THR A O 1
ATOM 710 N N . ALA A 1 90 ? -2.519 6.125 11.138 1.00 88.69 90 ALA A N 1
ATOM 711 C CA . ALA A 1 90 ? -3.859 6.405 11.654 1.00 88.69 90 ALA A CA 1
ATOM 712 C C . ALA A 1 90 ? -4.861 6.794 10.551 1.00 88.69 90 ALA A C 1
ATOM 714 O O . ALA A 1 90 ? -6.057 6.590 10.722 1.00 88.69 90 ALA A O 1
ATOM 715 N N . ARG A 1 91 ? -4.383 7.254 9.385 1.00 85.81 91 ARG A N 1
ATOM 716 C CA . ARG A 1 91 ? -5.207 7.496 8.187 1.00 85.81 91 ARG A CA 1
ATOM 717 C C . ARG A 1 91 ? -6.012 6.278 7.713 1.00 85.81 91 ARG A C 1
ATOM 719 O O . ARG A 1 91 ? -6.977 6.466 6.989 1.00 85.81 91 ARG A O 1
ATOM 726 N N . TYR A 1 92 ? -5.615 5.063 8.096 1.00 82.50 92 TYR A N 1
ATOM 727 C CA . TYR A 1 92 ? -6.303 3.813 7.737 1.00 82.50 92 TYR A CA 1
ATOM 728 C C . TYR A 1 92 ? -7.278 3.321 8.812 1.00 82.50 92 TYR A C 1
ATOM 730 O O . TYR A 1 92 ? -7.932 2.296 8.635 1.00 82.50 92 TYR A O 1
ATOM 738 N N . SER A 1 93 ? -7.358 4.022 9.944 1.00 75.69 93 SER A N 1
ATOM 739 C CA . SER A 1 93 ? -8.235 3.680 11.058 1.00 75.69 93 SER A CA 1
ATOM 740 C C . SER A 1 93 ? -9.658 4.157 10.776 1.00 75.69 93 SER A C 1
ATOM 742 O O . SER A 1 93 ? -10.077 5.201 11.272 1.00 75.69 93 SER A O 1
ATOM 744 N N . HIS A 1 94 ? -10.417 3.395 9.996 1.00 68.31 94 HIS A N 1
ATOM 745 C CA . HIS A 1 94 ? -11.861 3.592 9.865 1.00 68.31 94 HIS A CA 1
ATOM 746 C C . HIS A 1 94 ? -12.582 2.676 10.851 1.00 68.31 94 HIS A C 1
ATOM 748 O O . HIS A 1 94 ? -13.142 1.662 10.455 1.00 68.31 94 HIS A O 1
ATOM 754 N N . LEU A 1 95 ? -12.509 3.004 12.143 1.00 64.75 95 LEU A N 1
ATOM 755 C CA . LEU A 1 95 ? -13.285 2.290 13.155 1.00 64.75 95 LEU A CA 1
ATOM 756 C C . LEU A 1 95 ? -14.737 2.764 13.073 1.00 64.75 95 LEU A C 1
ATOM 758 O O . LEU A 1 95 ? -15.031 3.922 13.370 1.00 64.75 95 LEU A O 1
ATOM 762 N N . GLY A 1 96 ? -15.627 1.875 12.643 1.00 66.44 96 GLY A N 1
ATOM 763 C CA . GLY A 1 96 ? -17.068 2.084 12.699 1.00 66.44 96 GLY A CA 1
ATOM 764 C C . GLY A 1 96 ? -17.648 1.681 14.056 1.00 66.44 96 GLY A C 1
ATOM 765 O O . GLY A 1 96 ? -16.989 1.062 14.891 1.00 66.44 96 GLY A O 1
ATOM 766 N N . GLU A 1 97 ? -18.929 1.978 14.274 1.00 64.44 97 GLU A N 1
ATOM 767 C CA . GLU A 1 97 ? -19.637 1.611 15.510 1.00 64.44 97 GLU A CA 1
ATOM 768 C C . GLU A 1 97 ? -19.621 0.090 15.771 1.00 64.44 97 GLU A C 1
ATOM 770 O O . GLU A 1 97 ? -19.514 -0.351 16.916 1.00 64.44 97 GLU A O 1
ATOM 775 N N . ALA A 1 98 ? -19.663 -0.721 14.709 1.00 66.50 98 ALA A N 1
ATOM 776 C CA . ALA A 1 98 ? -19.559 -2.177 14.793 1.00 66.50 98 ALA A CA 1
ATOM 777 C C . ALA A 1 98 ? -18.196 -2.645 15.337 1.00 66.50 98 ALA A C 1
ATOM 779 O O . ALA A 1 98 ? -18.150 -3.560 16.160 1.00 66.50 98 ALA A O 1
ATOM 780 N N . ASP A 1 99 ? -17.101 -1.987 14.945 1.00 70.31 99 ASP A N 1
ATOM 781 C CA . ASP A 1 99 ? -15.751 -2.319 15.414 1.00 70.31 99 ASP A CA 1
ATOM 782 C C . ASP A 1 99 ? -15.580 -1.980 16.897 1.00 70.31 99 ASP A C 1
ATOM 784 O O . ASP A 1 99 ? -14.976 -2.745 17.650 1.00 70.31 99 ASP A O 1
ATOM 788 N N . LEU A 1 100 ? -16.168 -0.860 17.336 1.00 74.50 100 LEU A N 1
ATOM 789 C CA . LEU A 1 100 ? -16.188 -0.456 18.743 1.00 74.50 100 LEU A CA 1
ATOM 790 C C . LEU A 1 100 ? -16.998 -1.443 19.594 1.00 74.50 100 LEU A C 1
ATOM 792 O O . LEU A 1 100 ? -16.527 -1.876 20.647 1.00 74.50 100 LEU A O 1
ATOM 796 N N . LYS A 1 101 ? -18.178 -1.865 19.117 1.00 77.12 101 LYS A N 1
ATOM 797 C CA . LYS A 1 101 ? -18.995 -2.894 19.783 1.00 77.12 101 LYS A CA 1
ATOM 798 C C . LYS A 1 101 ? -18.254 -4.228 19.875 1.00 77.12 101 LYS A C 1
ATOM 800 O O . LYS A 1 101 ? -18.206 -4.822 20.950 1.00 77.12 101 LYS A O 1
ATOM 805 N N . ALA A 1 102 ? -17.615 -4.672 18.791 1.00 76.38 102 ALA A N 1
ATOM 806 C CA . ALA A 1 102 ? -16.803 -5.887 18.790 1.00 76.38 102 ALA A CA 1
ATOM 807 C C . ALA A 1 102 ? -15.603 -5.785 19.750 1.00 76.38 102 ALA A C 1
ATOM 809 O O . ALA A 1 102 ? -15.275 -6.753 20.437 1.00 76.38 102 ALA A O 1
ATOM 810 N N . ALA A 1 103 ? -14.958 -4.617 19.837 1.00 76.12 103 ALA A N 1
ATOM 811 C CA . ALA A 1 103 ? -13.858 -4.379 20.767 1.00 76.12 103 ALA A CA 1
ATOM 812 C C . ALA A 1 103 ? -14.306 -4.475 22.234 1.00 76.12 103 ALA A C 1
ATOM 814 O O . ALA A 1 103 ? -13.616 -5.113 23.029 1.00 76.12 103 ALA A O 1
ATOM 815 N N . ILE A 1 104 ? -15.467 -3.909 22.577 1.00 81.75 104 ILE A N 1
ATOM 816 C CA . ILE A 1 104 ? -16.057 -4.019 23.919 1.00 81.75 104 ILE A CA 1
ATOM 817 C C . ILE A 1 104 ? -16.453 -5.473 24.216 1.00 81.75 104 ILE A C 1
ATOM 819 O O . ILE A 1 104 ? -16.081 -5.996 25.263 1.00 81.75 104 ILE A O 1
ATOM 823 N N . GLY A 1 105 ? -17.106 -6.169 23.277 1.00 82.19 105 GLY A N 1
ATOM 824 C CA . GLY A 1 105 ? -17.514 -7.571 23.451 1.00 82.19 105 GLY A CA 1
ATOM 825 C C . GLY A 1 105 ? -16.347 -8.539 23.707 1.00 82.19 105 GLY A C 1
ATOM 826 O O . GLY A 1 105 ? -16.500 -9.542 24.403 1.00 82.19 105 GLY A O 1
ATOM 827 N N . ARG A 1 106 ? -15.129 -8.227 23.238 1.00 79.62 106 ARG A N 1
ATOM 828 C CA . ARG A 1 106 ? -13.921 -9.019 23.557 1.00 79.62 106 ARG A CA 1
ATOM 829 C C . ARG A 1 106 ? -13.555 -9.001 25.047 1.00 79.62 106 ARG A C 1
ATOM 831 O O . ARG A 1 106 ? -12.859 -9.914 25.493 1.00 79.62 106 ARG A O 1
ATOM 838 N N . LEU A 1 107 ? -14.002 -8.003 25.815 1.00 81.06 107 LEU A N 1
ATOM 839 C CA . LEU A 1 107 ? -13.807 -7.970 27.269 1.00 81.06 107 LEU A CA 1
ATOM 840 C C . LEU A 1 107 ? -14.615 -9.073 27.968 1.00 81.06 107 LEU A C 1
ATOM 842 O O . LEU A 1 107 ? -14.130 -9.668 28.929 1.00 81.06 107 LEU A O 1
ATOM 846 N N . GLU A 1 108 ? -15.801 -9.396 27.452 1.00 75.81 108 GLU A N 1
ATOM 847 C CA . GLU A 1 108 ? -16.708 -10.388 28.041 1.00 75.81 108 GLU A CA 1
ATOM 848 C C . GLU A 1 108 ? -16.172 -11.818 27.873 1.00 75.81 108 GLU A C 1
ATOM 850 O O . GLU A 1 108 ? -16.147 -12.598 28.826 1.00 75.81 108 GLU A O 1
ATOM 855 N N . GLY A 1 109 ? -15.613 -12.140 26.700 1.00 60.09 109 GLY A N 1
ATOM 856 C CA . GLY A 1 109 ? -15.010 -13.453 26.427 1.00 60.09 109 GLY A CA 1
ATOM 857 C C . GLY A 1 109 ? -13.748 -13.765 27.246 1.00 60.09 109 GLY A C 1
ATOM 858 O O . GLY A 1 109 ? -13.334 -14.924 27.326 1.00 60.09 109 GLY A O 1
ATOM 859 N N . ARG A 1 110 ? -13.128 -12.756 27.874 1.00 57.72 110 ARG A N 1
ATOM 860 C CA . ARG A 1 110 ? -11.929 -12.936 28.708 1.00 57.72 110 ARG A CA 1
ATOM 861 C C . ARG A 1 110 ? -12.260 -13.353 30.143 1.00 57.72 110 ARG A C 1
ATOM 863 O O . ARG A 1 110 ? -11.414 -13.962 30.787 1.00 57.72 110 ARG A O 1
ATOM 870 N N . ARG A 1 111 ? -13.478 -13.070 30.619 1.00 55.47 111 ARG A N 1
ATOM 871 C CA . ARG A 1 111 ? -13.900 -13.323 32.006 1.00 55.47 111 ARG A CA 1
ATOM 872 C C . ARG A 1 111 ? -14.257 -14.793 32.271 1.00 55.47 111 ARG A C 1
ATOM 874 O O . ARG A 1 111 ? -13.979 -15.293 33.350 1.00 55.47 111 ARG A O 1
ATOM 881 N N . MET A 1 112 ? -14.748 -15.526 31.267 1.00 50.69 112 MET A N 1
ATOM 882 C CA . MET A 1 112 ? -15.146 -16.938 31.431 1.00 50.69 112 MET A CA 1
ATOM 883 C C . MET A 1 112 ? -13.984 -17.947 31.503 1.00 50.69 112 MET A C 1
ATOM 885 O O . MET A 1 112 ? -14.215 -19.115 31.796 1.00 50.69 112 MET A O 1
ATOM 889 N N . ARG A 1 113 ? -12.732 -17.550 31.226 1.00 54.75 113 ARG A N 1
ATOM 890 C CA . ARG A 1 113 ? -11.575 -18.474 31.274 1.00 54.75 113 ARG A CA 1
ATOM 891 C C . ARG A 1 113 ? -10.821 -18.468 32.603 1.00 54.75 113 ARG A C 1
ATOM 893 O O . ARG A 1 113 ? -9.916 -19.275 32.771 1.00 54.75 113 ARG A O 1
ATOM 900 N N . THR A 1 114 ? -11.172 -17.578 33.527 1.00 55.78 114 THR A N 1
ATOM 901 C CA . THR A 1 114 ? -10.478 -17.420 34.816 1.00 55.78 114 THR A CA 1
ATOM 902 C C . THR A 1 114 ? -11.277 -17.918 36.020 1.00 55.78 114 THR A C 1
ATOM 904 O O . THR A 1 114 ? -10.794 -17.789 37.135 1.00 55.78 114 THR A O 1
ATOM 907 N N . GLU A 1 115 ? -12.464 -18.501 35.820 1.00 50.28 115 GLU A N 1
ATOM 908 C CA . GLU A 1 115 ? -13.344 -18.949 36.919 1.00 50.28 115 GLU A CA 1
ATOM 909 C C . GLU A 1 115 ? -13.463 -20.484 37.054 1.00 50.28 115 GLU A C 1
ATOM 911 O O . GLU A 1 115 ? -14.203 -20.953 37.907 1.00 50.28 115 GLU A O 1
ATOM 916 N N . ASN A 1 116 ? -12.700 -21.277 36.287 1.00 43.81 116 ASN A N 1
ATOM 917 C CA . ASN A 1 116 ? -12.649 -22.746 36.420 1.00 43.81 116 ASN A CA 1
ATOM 918 C C . ASN A 1 116 ? -11.211 -23.251 36.661 1.00 43.81 116 ASN A C 1
ATOM 920 O O . ASN A 1 116 ? -10.649 -23.952 35.816 1.00 43.81 116 ASN A O 1
ATOM 924 N N . ALA A 1 117 ? -10.613 -22.874 37.793 1.00 41.69 117 ALA A N 1
ATOM 925 C CA . ALA A 1 117 ? -9.387 -23.475 38.325 1.00 41.69 117 ALA A CA 1
ATOM 926 C C . ALA A 1 117 ? -9.500 -23.644 39.843 1.00 41.69 117 ALA A C 1
ATOM 928 O O . ALA A 1 117 ? -10.014 -22.701 40.487 1.00 41.69 117 ALA A O 1
#

pLDDT: mean 84.04, std 13.07, range [41.69, 98.19]

Radius of gyration: 20.45 Å; chains: 1; bounding box: 46×33×58 Å

Sequence (117 aa):
MPLHELVVAALKGLPRAIREPYVFITGRHGRRWTESGLNTVWYSLLSEARIDDLRFHDTRHTFATRLAQAGVALQAIQIMLGHSKIATTARYSHLGEADLKAAIGRLEGRRMRTENA

Secondary structure (DSSP, 8-state):
-PPPHHHHHHHHTS---TT-S-SSB-TTT-PBPPHHHHHHHHHHHHHHHT--S--HHHHHHHHHHHHHHTT--HHHHHHHHT-SSHHHHHTT----HHHHHHHHHHHHHHHTTSS--

Foldseek 3Di:
DDDDPVVVVVLVPDDDPVPDPDSDADPPPRHDDDPVNVQVVVVVVCVVVVHPDDDPCVVLVVVLLVCLVVVNDLVVNCVVSVPPDSVVSCVSNPDDPVNVVVVVVVVVVVVVVPPPD